Protein AF-A0A8H8D5Z6-F1 (afdb_monomer_lite)

Structure (mmCIF, N/CA/C/O backbone):
data_AF-A0A8H8D5Z6-F1
#
_entry.id   AF-A0A8H8D5Z6-F1
#
loop_
_atom_site.group_PDB
_atom_site.id
_atom_site.type_symbol
_atom_site.label_atom_id
_atom_site.label_alt_id
_atom_site.label_comp_id
_atom_site.label_asym_id
_atom_site.label_entity_id
_atom_site.label_seq_id
_atom_site.pdbx_PDB_ins_code
_atom_site.Cartn_x
_atom_site.Cartn_y
_atom_site.Cartn_z
_atom_site.occupancy
_atom_site.B_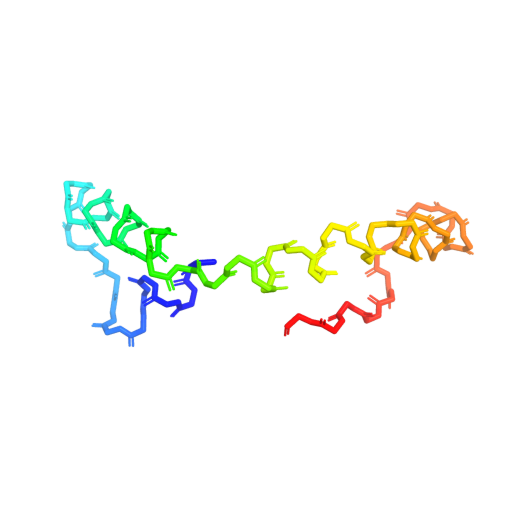iso_or_equiv
_atom_site.auth_seq_id
_atom_site.auth_comp_id
_atom_site.auth_asym_id
_atom_site.auth_atom_id
_atom_site.pdbx_PDB_model_num
ATOM 1 N N . MET A 1 1 ? -4.996 3.877 2.766 1.00 85.50 1 MET A N 1
ATOM 2 C CA . MET A 1 1 ? -5.991 3.729 3.860 1.00 85.50 1 MET A CA 1
ATOM 3 C C . MET A 1 1 ? -6.195 4.984 4.707 1.00 85.50 1 MET A C 1
ATOM 5 O O . MET A 1 1 ? -7.337 5.209 5.078 1.00 85.50 1 MET A O 1
ATOM 9 N N . LYS A 1 2 ? -5.176 5.840 4.923 1.00 85.94 2 LYS A N 1
ATOM 10 C CA . LYS A 1 2 ? -5.294 7.113 5.675 1.00 85.94 2 LYS A CA 1
ATOM 11 C C . LYS A 1 2 ? -6.569 7.910 5.360 1.00 85.94 2 LYS A C 1
ATOM 13 O O . LYS A 1 2 ? -7.337 8.193 6.262 1.00 85.94 2 LYS A O 1
ATOM 18 N N . ARG A 1 3 ? -6.849 8.177 4.076 1.00 86.38 3 ARG A N 1
ATOM 19 C CA . ARG A 1 3 ? -8.056 8.910 3.640 1.00 86.38 3 ARG A CA 1
ATOM 20 C C . ARG A 1 3 ? -9.366 8.286 4.140 1.00 86.38 3 ARG A C 1
ATOM 22 O O . ARG A 1 3 ? -10.266 9.026 4.506 1.00 86.38 3 ARG A O 1
ATOM 29 N N . LYS A 1 4 ? -9.469 6.951 4.166 1.00 87.31 4 LYS A N 1
ATOM 30 C CA . LYS A 1 4 ? -10.649 6.233 4.680 1.00 87.31 4 LYS A CA 1
ATOM 31 C C . LYS A 1 4 ? -10.703 6.274 6.211 1.00 87.31 4 LYS A C 1
ATOM 33 O O . LYS A 1 4 ? -11.752 6.558 6.771 1.00 87.31 4 LYS A O 1
ATOM 38 N N . THR A 1 5 ? -9.570 6.064 6.883 1.00 88.44 5 THR A N 1
ATOM 39 C CA . THR A 1 5 ? -9.498 6.037 8.354 1.00 88.44 5 THR A CA 1
ATOM 40 C C . THR A 1 5 ? -9.588 7.418 9.005 1.00 88.44 5 THR A C 1
ATOM 42 O O . THR A 1 5 ? -9.854 7.495 10.194 1.00 88.44 5 THR A O 1
ATOM 45 N N . THR A 1 6 ? -9.360 8.508 8.265 1.00 89.25 6 THR A N 1
ATOM 46 C CA . THR A 1 6 ? -9.463 9.889 8.776 1.00 89.25 6 THR A CA 1
ATOM 47 C C . THR A 1 6 ? -10.612 10.680 8.152 1.00 89.25 6 THR A C 1
ATOM 49 O O . THR A 1 6 ? -10.703 11.887 8.357 1.00 89.25 6 THR A O 1
ATOM 52 N N . GLN A 1 7 ? -11.484 10.036 7.366 1.00 87.69 7 GLN A N 1
ATOM 53 C CA . GLN A 1 7 ? -12.577 10.713 6.654 1.00 87.69 7 GLN A CA 1
ATOM 54 C C . GLN A 1 7 ? -13.534 11.443 7.610 1.00 87.69 7 GLN A C 1
ATOM 56 O O . GLN A 1 7 ? -14.077 12.484 7.260 1.00 87.69 7 GLN A O 1
ATOM 61 N N . LYS A 1 8 ? -13.732 10.897 8.815 1.00 85.38 8 LYS A N 1
ATOM 62 C CA . LYS A 1 8 ? -14.625 11.438 9.853 1.00 85.38 8 LYS A CA 1
ATOM 63 C C . LYS A 1 8 ? -13.875 12.218 10.943 1.00 85.38 8 LYS A C 1
ATOM 65 O O . LYS A 1 8 ? -14.399 12.398 12.037 1.00 85.38 8 LYS A O 1
ATOM 70 N N . GLY A 1 9 ? -12.654 12.662 10.649 1.00 88.56 9 GLY A N 1
ATOM 71 C CA . GLY A 1 9 ? -11.742 13.265 11.618 1.00 88.56 9 GLY A CA 1
ATOM 72 C C . GLY A 1 9 ? -10.639 12.304 12.057 1.00 88.56 9 GLY A C 1
ATOM 73 O O . GLY A 1 9 ? -10.652 11.114 11.734 1.00 88.56 9 GLY A O 1
ATOM 74 N N . ALA A 1 10 ? -9.638 12.843 12.752 1.00 88.94 10 ALA A N 1
ATOM 75 C CA . ALA A 1 10 ? -8.534 12.047 13.269 1.00 88.94 10 ALA A CA 1
ATOM 76 C C . ALA A 1 10 ? -9.003 11.153 14.438 1.00 88.94 10 ALA A C 1
ATOM 78 O O . ALA A 1 10 ? -9.784 11.624 15.270 1.00 88.94 10 ALA A O 1
ATOM 79 N N . PRO A 1 11 ? -8.524 9.896 14.529 1.00 89.69 11 PRO A N 1
ATOM 80 C CA . PRO A 1 11 ? -8.759 9.065 15.704 1.00 89.69 11 PRO A CA 1
ATOM 81 C C . PRO A 1 11 ? -8.266 9.763 16.970 1.00 89.69 11 PRO A C 1
ATOM 83 O O . PRO A 1 11 ? -7.190 10.364 16.976 1.00 89.69 11 PRO A O 1
ATOM 86 N N . LYS A 1 12 ? -9.039 9.655 18.051 1.00 91.44 12 LYS A N 1
ATOM 87 C CA . LYS A 1 12 ? -8.743 10.317 19.331 1.00 91.44 12 LYS A CA 1
ATOM 88 C C . LYS A 1 12 ? -7.836 9.478 20.229 1.00 91.44 12 LYS A C 1
ATOM 90 O O . LYS A 1 12 ? -7.354 9.962 21.246 1.00 91.44 12 LYS A O 1
ATOM 95 N N . SER A 1 13 ? -7.610 8.217 19.860 1.00 94.75 13 SER A N 1
ATOM 96 C CA . SER A 1 13 ? -6.725 7.292 20.564 1.00 94.75 13 SER A CA 1
ATOM 97 C C . SER A 1 13 ? -6.036 6.328 19.598 1.00 94.75 13 SER A C 1
ATOM 99 O O . SER A 1 13 ? -6.526 6.058 18.498 1.00 94.75 13 SER A O 1
ATOM 101 N N . GLN A 1 14 ? -4.916 5.754 20.037 1.00 94.19 14 GLN A N 1
ATOM 102 C CA . GLN A 1 14 ? -4.219 4.701 19.297 1.00 94.19 14 GLN A CA 1
ATOM 103 C C . GLN A 1 14 ? -5.115 3.473 19.077 1.00 94.19 14 GLN A C 1
ATOM 105 O O . GLN A 1 14 ? -5.153 2.936 17.973 1.00 94.19 14 GLN A O 1
ATOM 110 N N . ALA A 1 15 ? -5.875 3.059 20.096 1.00 95.44 15 ALA A N 1
ATOM 111 C CA . ALA A 1 15 ? -6.775 1.909 20.002 1.00 95.44 15 ALA A CA 1
ATOM 112 C C . ALA A 1 15 ? -7.850 2.105 18.919 1.00 95.44 15 ALA A C 1
ATOM 114 O O . ALA A 1 15 ? -8.129 1.200 18.132 1.00 95.44 15 ALA A O 1
ATOM 115 N N . GLU A 1 16 ? -8.417 3.311 18.827 1.00 93.06 16 GLU A N 1
ATOM 116 C CA . GLU A 1 16 ? -9.373 3.664 17.776 1.00 93.06 16 GLU A CA 1
ATOM 117 C C . GLU A 1 16 ? -8.717 3.663 16.388 1.00 93.06 16 GLU A C 1
ATOM 119 O O . GLU A 1 16 ? -9.293 3.137 15.432 1.00 93.06 16 GLU A O 1
ATOM 124 N N . ALA A 1 17 ? -7.495 4.194 16.279 1.00 93.12 17 ALA A N 1
ATOM 125 C CA . ALA A 1 17 ? -6.740 4.195 15.031 1.00 93.12 17 ALA A CA 1
ATOM 126 C C . ALA A 1 17 ? -6.490 2.769 14.514 1.00 93.12 17 ALA A C 1
ATOM 128 O O . ALA A 1 17 ? -6.744 2.497 13.339 1.00 93.12 17 ALA A O 1
ATOM 129 N N . VAL A 1 18 ? -6.060 1.856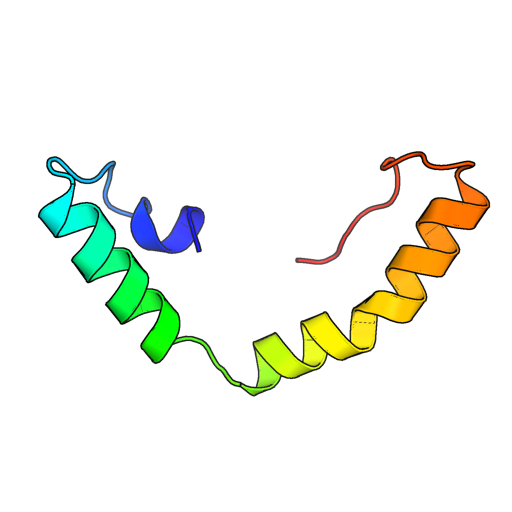 15.393 1.00 95.44 18 VAL A N 1
ATOM 130 C CA . VAL A 1 18 ? -5.832 0.440 15.060 1.00 95.44 18 VAL A CA 1
ATOM 131 C C . VAL A 1 18 ? -7.132 -0.219 14.609 1.00 95.44 18 VAL A C 1
ATOM 133 O O . VAL A 1 18 ? -7.184 -0.785 13.519 1.00 95.44 18 VAL A O 1
ATOM 136 N N . LYS A 1 19 ? -8.218 -0.060 15.376 1.00 94.25 19 LYS A N 1
ATOM 137 C CA . LYS A 1 19 ? -9.526 -0.641 15.042 1.00 94.25 19 LYS A CA 1
ATOM 138 C C . LYS A 1 19 ? -10.042 -0.171 13.679 1.00 94.25 19 LYS A C 1
ATOM 140 O O . LYS A 1 19 ? -10.550 -0.973 12.894 1.00 94.25 19 LYS A O 1
ATOM 145 N N . MET A 1 20 ? -9.925 1.123 13.376 1.00 93.31 20 MET A N 1
ATOM 146 C CA . MET A 1 20 ? -10.334 1.660 12.074 1.00 93.31 20 MET A CA 1
ATOM 147 C C . MET A 1 20 ? -9.447 1.162 10.937 1.00 93.31 20 MET A C 1
ATOM 149 O O . MET A 1 20 ? -9.955 0.888 9.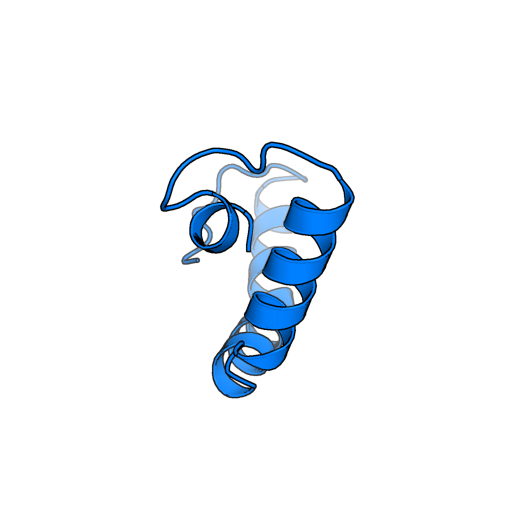847 1.00 93.31 20 MET A O 1
ATOM 153 N N . TRP A 1 21 ? -8.141 1.050 11.173 1.00 94.88 21 TRP A N 1
ATOM 154 C CA . TRP A 1 21 ? -7.202 0.540 10.184 1.00 94.88 21 TRP A CA 1
ATOM 155 C C . TRP A 1 21 ? -7.498 -0.921 9.846 1.00 94.88 21 TRP A C 1
ATOM 157 O O . TRP A 1 21 ? -7.694 -1.234 8.674 1.00 94.88 21 TRP A O 1
ATOM 167 N N . GLU A 1 22 ? -7.647 -1.787 10.851 1.00 96.06 22 GLU A N 1
ATOM 168 C CA . GLU A 1 22 ? -7.976 -3.205 10.661 1.00 96.06 22 GLU A CA 1
ATOM 169 C C . GLU A 1 22 ? -9.310 -3.398 9.944 1.00 96.06 22 GLU A C 1
ATOM 171 O O . GLU A 1 22 ? -9.413 -4.210 9.025 1.00 96.06 22 GLU A O 1
ATOM 176 N N . LYS A 1 23 ? -10.335 -2.630 10.335 1.00 94.44 23 LYS A N 1
ATOM 177 C CA . LYS A 1 23 ? -11.629 -2.647 9.652 1.00 94.44 23 LYS A CA 1
ATOM 178 C C . LYS A 1 23 ? -11.472 -2.265 8.178 1.00 94.44 23 LYS A C 1
ATOM 180 O O . LYS A 1 23 ? -11.935 -2.990 7.305 1.00 94.44 23 LYS A O 1
ATOM 185 N N . THR A 1 24 ? -10.772 -1.165 7.904 1.00 94.44 24 THR A N 1
ATOM 186 C CA . THR A 1 24 ? -10.546 -0.684 6.532 1.00 94.44 24 THR A CA 1
ATOM 187 C C . THR A 1 24 ? -9.746 -1.688 5.701 1.00 94.44 24 THR A C 1
ATOM 189 O O . THR A 1 24 ? -10.000 -1.819 4.506 1.00 94.44 24 THR A O 1
ATOM 192 N N . TRP A 1 25 ? -8.789 -2.386 6.317 1.00 95.06 25 TRP A N 1
ATOM 193 C CA . TRP A 1 25 ? -8.005 -3.437 5.676 1.00 95.06 25 TRP A CA 1
ATOM 194 C C . TRP A 1 25 ? -8.875 -4.635 5.290 1.00 95.06 25 TRP A C 1
ATOM 196 O O . TRP A 1 25 ? -8.829 -5.076 4.147 1.00 95.06 25 TRP A O 1
ATOM 206 N N . LYS A 1 26 ? -9.726 -5.113 6.206 1.00 95.44 26 LYS A N 1
ATOM 207 C CA . LYS A 1 26 ? -10.655 -6.227 5.945 1.00 95.44 26 LYS A CA 1
ATOM 208 C C . LYS A 1 26 ? -11.692 -5.899 4.866 1.00 95.44 26 LYS A C 1
ATOM 210 O O . LYS A 1 26 ? -12.089 -6.779 4.116 1.00 95.44 26 LYS A O 1
ATOM 215 N N . GLU A 1 27 ? -12.118 -4.641 4.780 1.00 95.44 27 GLU A N 1
ATOM 216 C CA . GLU A 1 27 ? -13.072 -4.156 3.770 1.00 95.44 27 GLU A CA 1
ATOM 217 C C . GLU A 1 27 ? -12.416 -3.822 2.417 1.00 95.44 27 GLU A C 1
ATOM 219 O O . GLU A 1 27 ? -13.100 -3.420 1.470 1.00 95.44 27 GLU A O 1
ATOM 224 N N . LEU A 1 28 ? -11.088 -3.919 2.301 1.00 93.81 28 LEU A N 1
ATOM 225 C CA . LEU A 1 28 ? -10.391 -3.595 1.065 1.00 93.81 28 LEU A CA 1
ATOM 226 C C . LEU A 1 28 ? -10.622 -4.691 0.015 1.00 93.81 28 LEU A C 1
ATOM 228 O O . LEU A 1 28 ? -10.310 -5.859 0.231 1.00 93.81 28 LEU A O 1
ATOM 232 N N . SER A 1 29 ? -11.142 -4.291 -1.149 1.00 94.75 29 SER A N 1
ATOM 233 C CA . SER A 1 29 ? -11.350 -5.201 -2.277 1.00 94.75 29 SER A CA 1
ATOM 234 C C . SER A 1 29 ? -10.033 -5.829 -2.732 1.00 94.75 29 SER A C 1
ATOM 236 O O . SER A 1 29 ? -9.067 -5.115 -3.014 1.00 94.75 29 SER A O 1
ATOM 238 N N . GLN A 1 30 ? -10.029 -7.155 -2.874 1.00 95.56 30 GLN A N 1
ATOM 239 C CA . GLN A 1 30 ? -8.890 -7.895 -3.421 1.00 95.56 30 GLN A CA 1
ATOM 240 C C . GLN A 1 30 ? -8.592 -7.498 -4.870 1.00 95.56 30 GLN A C 1
ATOM 242 O O . GLN A 1 30 ? -7.427 -7.430 -5.238 1.00 95.56 30 GLN A O 1
ATOM 247 N N . LEU A 1 31 ? -9.610 -7.119 -5.654 1.00 95.94 31 LEU A N 1
ATOM 248 C CA . LEU A 1 31 ? -9.411 -6.606 -7.016 1.00 95.94 31 LEU A CA 1
ATOM 249 C C . LEU A 1 31 ? -8.578 -5.320 -7.025 1.00 95.94 31 LEU A C 1
ATOM 251 O O . LEU A 1 31 ? -7.728 -5.142 -7.890 1.00 95.94 31 LEU A O 1
ATOM 255 N N . ASN A 1 32 ? -8.772 -4.440 -6.036 1.00 92.62 32 ASN A N 1
ATOM 256 C CA . ASN A 1 32 ? -7.969 -3.221 -5.929 1.00 92.62 32 ASN A CA 1
ATOM 257 C C . ASN A 1 32 ? -6.522 -3.546 -5.549 1.00 92.62 32 ASN A C 1
ATOM 259 O O . ASN A 1 32 ? -5.601 -2.939 -6.084 1.00 92.62 32 ASN A O 1
ATOM 263 N N . ILE A 1 33 ? -6.321 -4.501 -4.634 1.00 93.38 33 ILE A N 1
ATOM 264 C CA . ILE A 1 33 ? -4.980 -4.955 -4.242 1.00 93.38 33 ILE A CA 1
ATOM 265 C C . ILE A 1 33 ? -4.264 -5.563 -5.450 1.00 93.38 33 ILE A C 1
ATOM 267 O O . ILE A 1 33 ? -3.122 -5.202 -5.723 1.00 93.38 33 ILE A O 1
ATOM 271 N N . GLN A 1 34 ? -4.947 -6.429 -6.197 1.00 96.19 34 GLN A N 1
ATOM 272 C CA . GLN A 1 34 ? -4.423 -7.035 -7.413 1.00 96.19 34 GLN A CA 1
ATOM 273 C C . GLN A 1 34 ? -4.047 -5.971 -8.449 1.00 96.19 34 GLN A C 1
ATOM 275 O O . GLN A 1 34 ? -2.911 -5.967 -8.911 1.00 96.19 34 GLN A O 1
ATOM 280 N N . ALA A 1 35 ? -4.940 -5.022 -8.740 1.00 94.75 35 ALA A N 1
ATOM 281 C CA . ALA A 1 35 ? -4.659 -3.939 -9.679 1.00 94.75 35 ALA A CA 1
ATOM 282 C C . ALA A 1 35 ? -3.423 -3.120 -9.266 1.00 94.75 35 ALA A C 1
ATOM 284 O O . ALA A 1 35 ? -2.594 -2.787 -10.108 1.00 94.75 35 ALA A O 1
ATOM 285 N N . TRP A 1 36 ? -3.244 -2.825 -7.973 1.00 94.00 36 TRP A N 1
ATOM 286 C CA . TRP A 1 36 ? -2.038 -2.137 -7.497 1.00 94.00 36 TRP A CA 1
ATOM 287 C C . TRP A 1 36 ? -0.769 -2.971 -7.685 1.00 94.00 36 TRP A C 1
ATOM 289 O O . TRP A 1 36 ? 0.257 -2.415 -8.069 1.00 94.00 36 TRP A O 1
ATOM 299 N N . ILE A 1 37 ? -0.828 -4.285 -7.440 1.00 95.31 37 ILE A N 1
ATOM 300 C CA . ILE A 1 37 ? 0.303 -5.200 -7.658 1.00 95.31 37 ILE A CA 1
ATOM 301 C C . ILE A 1 37 ? 0.671 -5.251 -9.144 1.00 95.31 37 ILE A C 1
ATOM 303 O O . ILE A 1 37 ? 1.840 -5.115 -9.499 1.00 95.31 37 ILE A O 1
ATOM 307 N N . GLU A 1 38 ? -0.323 -5.388 -10.018 1.00 96.06 38 GLU A N 1
ATOM 308 C CA . GLU A 1 38 ? -0.136 -5.446 -11.471 1.00 96.06 38 GLU A CA 1
ATOM 309 C C . GLU A 1 38 ? 0.432 -4.140 -12.051 1.00 96.06 38 GLU A C 1
ATOM 311 O O . GLU A 1 38 ? 1.091 -4.164 -13.089 1.00 96.06 38 GLU A O 1
ATOM 316 N N . GLN A 1 39 ? 0.242 -3.004 -11.371 1.00 94.56 39 GLN A N 1
ATOM 317 C CA . GLN A 1 39 ? 0.811 -1.708 -11.761 1.00 94.56 39 GLN A CA 1
ATOM 318 C C . GLN A 1 39 ? 2.274 -1.511 -11.326 1.00 94.56 39 GLN A C 1
ATOM 320 O O . GLN A 1 39 ? 2.953 -0.638 -11.872 1.00 94.56 39 GLN A O 1
ATOM 325 N N . ILE A 1 40 ? 2.808 -2.322 -10.399 1.00 93.94 40 ILE A N 1
ATOM 326 C CA . ILE A 1 40 ? 4.198 -2.191 -9.915 1.00 93.94 40 ILE A CA 1
ATOM 327 C C . ILE A 1 40 ? 5.216 -2.140 -11.071 1.00 93.94 40 ILE A C 1
ATOM 329 O O . ILE A 1 40 ? 6.041 -1.223 -11.077 1.00 93.94 40 ILE A O 1
ATOM 333 N N . PRO A 1 41 ? 5.172 -3.027 -12.088 1.00 96.25 41 PRO A N 1
ATOM 334 C CA . PRO A 1 41 ? 6.129 -2.983 -13.194 1.00 96.25 41 PRO A CA 1
ATOM 335 C C . PRO A 1 41 ? 6.068 -1.681 -14.005 1.00 96.25 41 PRO A C 1
ATOM 337 O O . PRO A 1 41 ? 7.097 -1.202 -14.479 1.00 96.25 41 PRO A O 1
ATOM 340 N N . VAL A 1 42 ? 4.879 -1.091 -14.163 1.00 93.62 42 VAL A N 1
ATOM 341 C CA . VAL A 1 42 ? 4.699 0.190 -14.864 1.00 93.62 42 VAL A CA 1
ATOM 342 C C . VAL A 1 42 ? 5.343 1.322 -14.066 1.00 93.62 42 VAL A C 1
ATOM 344 O O . VAL A 1 42 ? 6.053 2.150 -14.633 1.00 93.62 42 VAL A O 1
ATOM 347 N N . HIS A 1 43 ? 5.139 1.344 -12.748 1.00 92.81 43 HIS A N 1
ATOM 348 C CA . HIS A 1 43 ? 5.741 2.342 -11.864 1.00 92.81 43 HIS A CA 1
ATOM 349 C C . HIS A 1 43 ? 7.267 2.246 -11.835 1.00 92.81 43 HIS A C 1
ATOM 351 O O . HIS A 1 43 ? 7.939 3.262 -11.979 1.00 92.81 43 HIS A O 1
ATOM 357 N N . VAL A 1 44 ? 7.823 1.034 -11.758 1.00 93.38 44 VAL A N 1
ATOM 358 C CA . VAL A 1 44 ? 9.279 0.824 -11.809 1.00 93.38 44 VAL A CA 1
ATOM 359 C C . VAL A 1 44 ? 9.874 1.369 -13.110 1.00 93.38 44 VAL A C 1
ATOM 361 O O . VAL A 1 44 ? 10.880 2.073 -13.062 1.00 93.38 44 VAL A O 1
ATOM 364 N N . LYS A 1 45 ? 9.236 1.122 -14.263 1.00 95.31 45 LYS A N 1
ATOM 365 C CA . LYS A 1 45 ? 9.686 1.687 -15.550 1.00 95.31 45 LYS A CA 1
ATOM 366 C C . LYS A 1 45 ? 9.693 3.216 -15.533 1.00 95.31 45 LYS A C 1
ATOM 368 O O . LYS A 1 45 ? 10.704 3.813 -15.882 1.00 95.31 45 LYS A O 1
ATOM 373 N N . LYS A 1 46 ? 8.616 3.839 -15.045 1.00 94.44 46 LYS A N 1
ATOM 374 C CA . LYS A 1 46 ? 8.520 5.304 -14.929 1.00 94.44 46 LYS A CA 1
ATOM 375 C C . LYS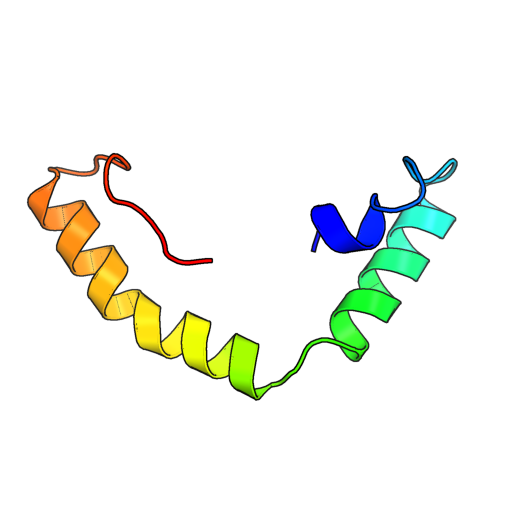 A 1 46 ? 9.583 5.892 -13.995 1.00 94.44 46 LYS A C 1
ATOM 377 O O . LYS A 1 46 ? 10.129 6.948 -14.287 1.00 94.44 46 LYS A O 1
ATOM 382 N N . ILE A 1 47 ? 9.901 5.218 -12.888 1.00 93.06 47 ILE A N 1
ATOM 383 C CA . ILE A 1 47 ? 10.972 5.643 -11.971 1.00 93.06 47 ILE A CA 1
ATOM 384 C C . ILE A 1 47 ? 12.331 5.602 -12.676 1.00 93.06 47 ILE A C 1
ATOM 386 O O . ILE A 1 47 ? 13.115 6.536 -12.522 1.00 93.06 47 ILE A O 1
ATOM 390 N N . ILE A 1 48 ? 12.607 4.550 -13.455 1.00 95.31 48 ILE A N 1
ATOM 391 C CA . ILE A 1 48 ? 13.852 4.430 -14.228 1.00 95.31 48 ILE A CA 1
ATOM 392 C C . ILE A 1 48 ? 13.952 5.554 -15.267 1.00 95.31 48 ILE A C 1
ATOM 394 O O . ILE A 1 48 ? 14.980 6.219 -15.334 1.00 95.31 48 ILE A O 1
ATOM 398 N N . GLU A 1 49 ? 12.882 5.811 -16.026 1.00 95.44 49 GLU A N 1
ATOM 399 C CA . GLU A 1 49 ? 12.813 6.911 -17.007 1.00 95.44 49 GLU A CA 1
ATOM 400 C C . GLU A 1 49 ? 13.044 8.291 -16.375 1.00 95.44 49 GLU A C 1
ATOM 402 O O . GLU A 1 49 ? 13.532 9.207 -17.031 1.00 95.44 49 GLU A O 1
ATOM 407 N N . LEU A 1 50 ? 12.695 8.441 -15.097 1.00 95.38 50 LEU A N 1
ATOM 408 C CA . LEU A 1 50 ? 12.865 9.672 -14.332 1.00 95.38 50 LEU A CA 1
ATOM 409 C C . LEU A 1 50 ? 14.147 9.697 -13.491 1.00 95.38 50 LEU A C 1
ATOM 411 O O . LEU A 1 50 ? 14.255 10.546 -12.606 1.00 95.38 50 LEU A O 1
ATOM 415 N N . GLU A 1 51 ? 15.084 8.773 -13.724 1.00 95.00 51 GLU A N 1
ATOM 416 C CA . GLU A 1 51 ? 16.366 8.675 -13.009 1.00 95.00 51 GLU A CA 1
ATOM 417 C C . GLU A 1 51 ? 16.194 8.602 -11.477 1.00 95.00 51 GLU A C 1
ATOM 419 O O . GLU A 1 51 ? 16.953 9.181 -10.702 1.00 95.00 51 GLU A O 1
ATOM 424 N N . GLY A 1 52 ? 15.149 7.904 -11.020 1.00 89.81 52 GLY A N 1
ATOM 425 C CA . GLY A 1 52 ? 14.785 7.815 -9.601 1.00 89.81 52 GLY A CA 1
ATOM 426 C C . GLY A 1 52 ? 13.794 8.885 -9.126 1.00 89.81 52 GLY A C 1
ATOM 427 O O . GLY A 1 52 ? 13.430 8.909 -7.950 1.00 89.81 52 GLY A O 1
ATOM 428 N N . GLY A 1 53 ? 13.332 9.771 -10.010 1.00 89.25 53 GLY A N 1
ATOM 429 C CA . GLY A 1 53 ? 12.350 10.809 -9.702 1.00 89.25 53 GLY A CA 1
ATOM 430 C C . GLY A 1 53 ? 10.909 10.293 -9.555 1.00 89.25 53 GLY A C 1
ATOM 431 O O . GLY A 1 53 ? 10.486 9.353 -10.217 1.00 89.25 53 GLY A O 1
ATOM 432 N N . ASN A 1 54 ? 10.105 10.981 -8.734 1.00 86.94 54 ASN A N 1
ATOM 433 C CA . ASN A 1 54 ? 8.688 10.659 -8.483 1.00 86.94 54 ASN A CA 1
ATOM 434 C C . ASN A 1 54 ? 7.716 11.675 -9.120 1.00 86.94 54 ASN A C 1
ATOM 436 O O . ASN A 1 54 ? 6.702 12.059 -8.543 1.00 86.94 54 ASN A O 1
ATOM 440 N N . LYS A 1 55 ? 8.078 12.209 -10.291 1.00 89.00 55 LYS A N 1
ATOM 441 C CA . LYS A 1 55 ? 7.295 13.251 -10.981 1.00 89.00 55 LYS A CA 1
ATOM 442 C C . LYS A 1 55 ? 6.141 12.683 -11.815 1.00 89.00 55 LYS A C 1
ATOM 444 O O . LYS A 1 55 ? 5.347 13.452 -12.350 1.00 89.00 55 LYS A O 1
ATOM 449 N N . TYR A 1 56 ? 6.048 11.360 -11.951 1.00 87.25 56 TYR A N 1
ATOM 450 C CA . TYR A 1 56 ? 4.973 10.727 -12.700 1.00 87.25 56 TYR A CA 1
ATOM 451 C C . TYR A 1 56 ? 3.698 10.653 -11.864 1.00 87.25 56 TYR A C 1
ATOM 453 O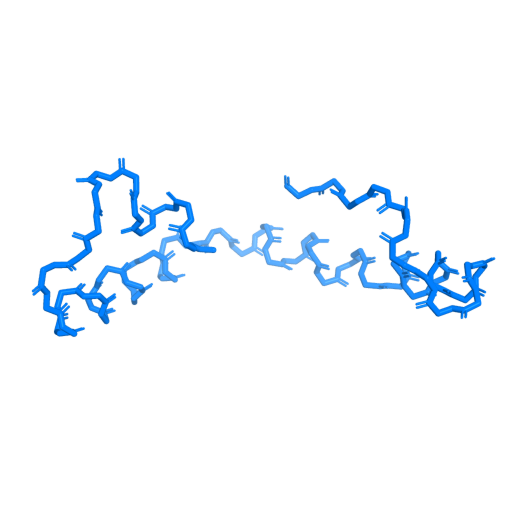 O . TYR A 1 56 ? 3.722 10.457 -10.651 1.00 87.25 56 TYR A O 1
ATOM 461 N N . ARG A 1 57 ? 2.555 10.7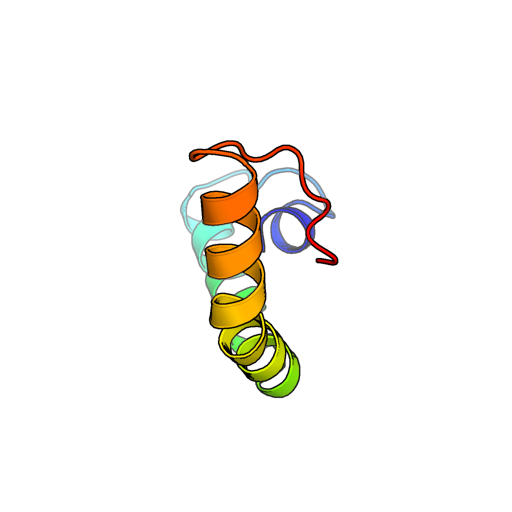95 -12.535 1.00 81.56 57 ARG A N 1
ATOM 462 C CA . ARG A 1 57 ? 1.261 10.619 -11.886 1.00 81.56 57 ARG A CA 1
ATOM 463 C C . ARG A 1 57 ? 1.016 9.130 -11.644 1.00 81.56 57 ARG A C 1
ATOM 465 O O . ARG A 1 57 ? 1.038 8.327 -12.581 1.00 81.56 57 ARG A O 1
ATOM 472 N N . GLU A 1 58 ? 0.812 8.779 -10.381 1.00 80.25 58 GLU A N 1
ATOM 473 C CA . GLU A 1 58 ? 0.241 7.500 -9.973 1.00 80.25 58 GLU A CA 1
ATOM 474 C C . GLU A 1 58 ? -1.278 7.642 -9.948 1.00 80.25 58 GLU A C 1
ATOM 476 O O . GLU A 1 58 ? -1.818 8.437 -9.174 1.00 80.25 58 GLU A O 1
ATOM 481 N N . ASP A 1 59 ? -1.969 6.887 -10.796 1.00 65.38 59 ASP A N 1
ATOM 482 C CA . ASP A 1 59 ? -3.428 6.837 -10.798 1.00 65.38 59 ASP A CA 1
ATOM 483 C C . ASP A 1 59 ? -3.872 5.935 -9.631 1.00 65.38 59 ASP A C 1
ATOM 485 O O . ASP A 1 59 ? -4.007 4.720 -9.773 1.00 65.38 59 ASP A O 1
ATOM 489 N N . ARG A 1 60 ? -3.994 6.528 -8.435 1.00 62.75 60 ARG A N 1
ATOM 490 C CA . ARG A 1 60 ? -4.457 5.880 -7.193 1.00 62.75 60 ARG A CA 1
ATOM 491 C C . ARG A 1 60 ? -5.837 6.355 -6.756 1.00 62.75 60 ARG A C 1
ATOM 493 O O . ARG A 1 60 ? -6.100 7.577 -6.836 1.00 62.75 60 ARG A O 1
#

Foldseek 3Di:
DCCQLQVVHDDPDPVSSVVSVVVVVVVDDPVVVVVVVVCVVVVVVVCVVVVNDPPDDDPD

Sequence (60 aa):
MKRKTTQKGAPKSQAEAVKMWEKTWKELSQLNIQAWIEQIPVHVKKIIELEGGNKYREDR

Radius of gyration: 15.51 Å; chains: 1; bounding box: 31×21×38 Å

Secondary structure (DSSP, 8-state):
-HHHHTTTS--SSHHHHHHHHHHHHHTS-HHHHHHHHHHHHHHHHHHHHTTT---SPP--

Organism: Ajellomyces capsulatus (NCBI:txid5037)

pLDDT: mean 91.28, std 6.32, range [62.75, 96.25]